Protein AF-A0A644U8B5-F1 (afdb_monomer)

Structure (mmCIF, N/CA/C/O backbone):
data_AF-A0A644U8B5-F1
#
_entry.id   AF-A0A644U8B5-F1
#
loop_
_atom_site.group_PDB
_atom_site.id
_atom_site.type_symbol
_atom_site.label_atom_id
_atom_site.label_alt_id
_atom_site.label_comp_id
_atom_site.label_asym_id
_atom_site.label_entity_id
_atom_site.label_seq_id
_atom_site.pdbx_PDB_ins_code
_atom_site.Cartn_x
_atom_site.Cartn_y
_atom_site.Cartn_z
_atom_site.occupancy
_atom_site.B_iso_or_equiv
_atom_site.auth_seq_id
_atom_site.auth_comp_id
_atom_site.auth_asym_id
_atom_site.auth_atom_id
_atom_site.pdbx_PDB_model_num
ATOM 1 N N . MET A 1 1 ? -75.135 -9.489 34.471 1.00 41.81 1 MET A N 1
ATOM 2 C CA . MET A 1 1 ? -74.629 -10.865 34.694 1.00 41.81 1 MET A CA 1
ATOM 3 C C . MET A 1 1 ? -73.333 -10.994 33.894 1.00 41.81 1 MET A C 1
ATOM 5 O O . MET A 1 1 ? -73.422 -10.919 32.687 1.00 41.81 1 MET A O 1
ATOM 9 N N . ARG A 1 2 ? -72.109 -11.038 34.428 1.00 39.97 2 ARG A N 1
ATOM 10 C CA . ARG A 1 2 ? -71.582 -11.228 35.786 1.00 39.97 2 ARG A CA 1
ATOM 11 C C . ARG A 1 2 ? -70.392 -10.281 36.024 1.00 39.97 2 ARG A C 1
ATOM 13 O O . ARG A 1 2 ? -69.557 -10.084 35.152 1.00 39.97 2 ARG A O 1
ATOM 20 N N . ILE A 1 3 ? -70.382 -9.730 37.231 1.00 45.66 3 ILE A N 1
ATOM 21 C CA . ILE A 1 3 ? -69.273 -9.101 37.956 1.00 45.66 3 ILE A CA 1
ATOM 22 C C . ILE A 1 3 ? -68.280 -10.217 38.370 1.00 45.66 3 ILE A C 1
ATOM 24 O O . ILE A 1 3 ? -68.689 -11.378 38.394 1.00 45.66 3 ILE A O 1
ATOM 28 N N . ILE A 1 4 ? -67.049 -9.851 38.774 1.00 52.19 4 ILE A N 1
ATOM 29 C CA . ILE A 1 4 ? -65.928 -10.682 39.293 1.00 52.19 4 ILE A CA 1
ATOM 30 C C . ILE A 1 4 ? -64.953 -11.047 38.155 1.00 52.19 4 ILE A C 1
ATOM 32 O O . ILE A 1 4 ? -65.265 -11.894 37.334 1.00 52.19 4 ILE A O 1
ATOM 36 N N . THR A 1 5 ? -63.811 -10.367 37.975 1.00 48.62 5 THR A N 1
ATOM 37 C CA . THR A 1 5 ? -62.549 -10.638 38.701 1.00 48.62 5 THR A CA 1
ATOM 38 C C . THR A 1 5 ? -61.599 -9.416 38.725 1.00 48.62 5 THR A C 1
ATOM 40 O O . THR A 1 5 ? -60.630 -9.354 37.973 1.00 48.62 5 THR A O 1
ATOM 43 N N . VAL A 1 6 ? -61.834 -8.449 39.620 1.00 52.06 6 VAL A N 1
ATOM 44 C CA . VAL A 1 6 ? -60.916 -7.304 39.878 1.00 52.06 6 VAL A CA 1
ATOM 45 C C . VAL A 1 6 ? -60.002 -7.546 41.103 1.00 52.06 6 VAL A C 1
ATOM 47 O O . VAL A 1 6 ? -59.168 -6.723 41.449 1.00 52.06 6 VAL A O 1
ATOM 50 N N . TRP A 1 7 ? -60.086 -8.705 41.761 1.00 41.91 7 TRP A N 1
ATOM 51 C CA . TRP A 1 7 ? -59.602 -8.867 43.144 1.00 41.91 7 TRP A CA 1
ATOM 52 C C . TRP A 1 7 ? -58.486 -9.904 43.363 1.00 41.91 7 TRP A C 1
ATOM 54 O O . TRP A 1 7 ? -58.457 -10.561 44.401 1.00 41.91 7 TRP A O 1
ATOM 64 N N . LYS A 1 8 ? -57.546 -10.089 42.423 1.00 45.22 8 LYS A N 1
ATOM 65 C CA . LYS A 1 8 ? -56.427 -11.031 42.661 1.00 45.22 8 LYS A CA 1
ATOM 66 C C . LYS A 1 8 ? -55.034 -10.590 42.211 1.00 45.22 8 LYS A C 1
ATOM 68 O O . LYS A 1 8 ? -54.149 -11.431 42.127 1.00 45.22 8 LYS A O 1
ATOM 73 N N . PHE A 1 9 ? -54.807 -9.297 41.976 1.00 41.84 9 PHE A N 1
ATOM 74 C CA . PHE A 1 9 ? -53.466 -8.805 41.614 1.00 41.84 9 PHE A CA 1
ATOM 75 C C . PHE A 1 9 ? -52.872 -7.763 42.575 1.00 41.84 9 PHE A C 1
ATOM 77 O O . PHE A 1 9 ? -51.791 -7.243 42.330 1.00 41.84 9 PHE A O 1
ATOM 84 N N . THR A 1 10 ? -53.537 -7.487 43.698 1.00 44.03 10 THR A N 1
ATOM 85 C CA . THR A 1 10 ? -53.173 -6.392 44.616 1.00 44.03 10 THR A CA 1
ATOM 86 C C . THR A 1 10 ? -52.472 -6.827 45.906 1.00 44.03 10 THR A C 1
ATOM 88 O O . THR A 1 10 ? -52.387 -6.024 46.828 1.00 44.03 10 THR A O 1
ATOM 91 N N . LEU A 1 11 ? -51.968 -8.065 46.018 1.00 45.31 11 LEU A N 1
ATOM 92 C CA . LEU A 1 11 ? -51.436 -8.561 47.301 1.00 45.31 11 LEU A CA 1
ATOM 93 C C . LEU A 1 11 ? -50.022 -9.146 47.318 1.00 45.31 11 LEU A C 1
ATOM 95 O O . LEU A 1 11 ? -49.646 -9.675 48.351 1.00 45.31 11 LEU A O 1
ATOM 99 N N . PHE A 1 12 ? -49.187 -9.003 46.288 1.00 51.62 12 PHE A N 1
ATOM 100 C CA . PHE A 1 12 ? -47.751 -9.276 46.460 1.00 51.62 12 PHE A CA 1
ATOM 101 C C . PHE A 1 12 ? -46.924 -8.539 45.407 1.00 51.62 12 PHE A C 1
ATOM 103 O O . PHE A 1 12 ? -46.850 -8.982 44.271 1.00 51.62 12 PHE A O 1
ATOM 110 N N . GLN A 1 13 ? -46.364 -7.392 45.796 1.00 50.16 13 GLN A N 1
ATOM 111 C CA . GLN A 1 13 ? -45.024 -6.860 45.476 1.00 50.16 13 GLN A CA 1
ATOM 112 C C . GLN A 1 13 ? -44.912 -5.505 46.201 1.00 50.16 13 GLN A C 1
ATOM 114 O O . GLN A 1 13 ? -44.715 -4.443 45.619 1.00 50.16 13 GLN A O 1
ATOM 119 N N . ASN A 1 14 ? -45.091 -5.553 47.526 1.00 52.78 14 ASN A N 1
ATOM 120 C CA . ASN A 1 14 ? -44.596 -4.516 48.419 1.00 52.78 14 ASN A CA 1
ATOM 121 C C . ASN A 1 14 ? -43.098 -4.763 48.609 1.00 52.78 14 ASN A C 1
ATOM 123 O O . ASN A 1 14 ? -42.687 -5.455 49.535 1.00 52.78 14 ASN A O 1
ATOM 127 N N . HIS A 1 15 ? -42.293 -4.212 47.709 1.00 56.59 15 HIS A N 1
ATOM 128 C CA . HIS A 1 15 ? -40.927 -3.843 48.030 1.00 56.59 15 HIS A CA 1
ATOM 129 C C . HIS A 1 15 ? -40.675 -2.459 47.454 1.00 56.59 15 HIS A C 1
ATOM 131 O O . HIS A 1 15 ? -40.333 -2.288 46.287 1.00 56.59 15 HIS A O 1
ATOM 137 N N . ASN A 1 16 ? -40.856 -1.470 48.324 1.00 50.09 16 ASN A N 1
ATOM 138 C CA . ASN A 1 16 ? -40.283 -0.143 48.207 1.00 50.09 16 ASN A CA 1
ATOM 139 C C . ASN A 1 16 ? -38.757 -0.271 48.034 1.00 50.09 16 ASN A C 1
ATOM 141 O O . ASN A 1 16 ? -38.003 -0.315 49.005 1.00 50.09 16 ASN A O 1
ATOM 145 N N . LYS A 1 17 ? -38.299 -0.408 46.789 1.00 56.34 17 LYS A N 1
ATOM 146 C CA . LYS A 1 17 ? -36.904 -0.201 46.422 1.00 56.34 17 LYS A CA 1
ATOM 147 C C . LYS A 1 17 ? -36.844 1.094 45.634 1.00 56.34 17 LYS A C 1
ATOM 149 O O . LYS A 1 17 ? -37.153 1.131 44.447 1.00 56.34 17 LYS A O 1
ATOM 154 N N . ASN A 1 18 ? -36.432 2.149 46.329 1.00 47.66 18 ASN A N 1
ATOM 155 C CA . ASN A 1 18 ? -35.862 3.340 45.716 1.00 47.66 18 ASN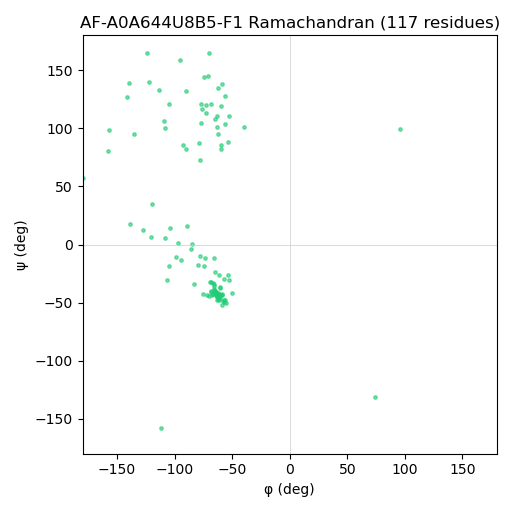 A CA 1
ATOM 156 C C . ASN A 1 18 ? -34.606 2.920 44.939 1.00 47.66 18 ASN A C 1
ATOM 158 O O . ASN A 1 18 ? -33.496 2.940 45.469 1.00 47.66 18 ASN A O 1
ATOM 162 N N . TYR A 1 19 ? -34.773 2.493 43.690 1.00 58.06 19 TYR A N 1
ATOM 163 C CA . TYR A 1 19 ? -33.669 2.484 42.746 1.00 58.06 19 TYR A CA 1
ATOM 164 C C . TYR A 1 19 ? -33.492 3.931 42.286 1.00 58.06 19 TYR A C 1
ATOM 166 O O . TYR A 1 19 ? -34.455 4.505 41.772 1.00 58.06 19 TYR A O 1
ATOM 174 N N . PRO A 1 20 ? -32.318 4.558 42.474 1.00 58.03 20 PRO A N 1
ATOM 175 C CA . PRO A 1 20 ? -32.075 5.839 41.837 1.00 58.03 20 PRO A CA 1
ATOM 176 C C . PRO A 1 20 ? -32.273 5.634 40.334 1.00 58.03 20 PRO A C 1
ATOM 178 O O . PRO A 1 20 ? -31.708 4.701 39.760 1.00 58.03 20 PRO A O 1
ATOM 181 N N . GLU A 1 21 ? -33.103 6.476 39.719 1.00 57.41 21 GLU A N 1
ATOM 182 C CA . GLU A 1 2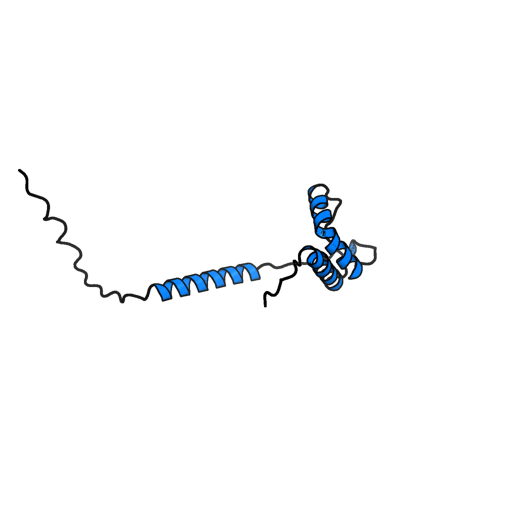1 ? -33.302 6.570 38.271 1.00 57.41 21 GLU A CA 1
ATOM 183 C C . GLU A 1 21 ? -31.938 6.925 37.650 1.00 57.41 21 GLU A C 1
ATOM 185 O O . GLU A 1 21 ? -31.547 8.082 37.476 1.00 57.41 21 GLU A O 1
ATOM 190 N N . MET A 1 22 ? -31.104 5.904 37.452 1.00 58.75 22 MET A N 1
ATOM 191 C CA . MET A 1 22 ? -29.774 6.044 36.891 1.00 58.75 22 MET A CA 1
ATOM 192 C C . MET A 1 22 ? -29.968 6.522 35.460 1.00 58.75 22 MET A C 1
ATOM 194 O O . MET A 1 22 ? -30.426 5.749 34.624 1.00 58.75 22 MET A O 1
ATOM 198 N N . ARG A 1 23 ? -29.637 7.795 35.183 1.00 64.19 23 ARG A N 1
ATOM 199 C CA . ARG A 1 23 ? -29.729 8.421 33.851 1.00 64.19 23 ARG A CA 1
ATOM 200 C C . ARG A 1 23 ? -29.279 7.438 32.763 1.00 64.19 23 ARG A C 1
ATOM 202 O O . ARG A 1 23 ? -28.079 7.285 32.522 1.00 64.19 23 ARG A O 1
ATOM 209 N N . MET A 1 24 ? -30.246 6.834 32.071 1.00 59.53 24 MET A N 1
ATOM 210 C CA . MET A 1 24 ? -30.054 5.781 31.062 1.00 59.53 24 MET A CA 1
ATOM 211 C C . MET A 1 24 ? -29.062 6.200 29.959 1.00 59.53 24 MET A C 1
ATOM 213 O O . MET A 1 24 ? -28.361 5.377 29.375 1.00 59.53 24 MET A O 1
ATOM 217 N N . ASN A 1 25 ? -28.942 7.510 29.722 1.00 62.19 25 ASN A N 1
ATOM 218 C CA . ASN A 1 25 ? -28.032 8.109 28.749 1.00 62.19 25 ASN A CA 1
ATOM 219 C C . ASN A 1 25 ? -26.551 7.962 29.140 1.00 62.19 25 ASN A C 1
ATOM 221 O O . ASN A 1 25 ? -25.712 7.814 28.257 1.00 62.19 25 ASN A O 1
ATOM 225 N N . LYS A 1 26 ? -26.209 7.961 30.440 1.00 62.19 26 LYS A N 1
ATOM 226 C CA . LYS A 1 26 ? -24.832 7.701 30.899 1.00 62.19 26 LYS A CA 1
ATOM 227 C C . LYS A 1 26 ? -24.456 6.239 30.671 1.00 62.19 26 LYS A C 1
ATOM 229 O O . LYS A 1 26 ? -23.384 5.983 30.143 1.00 62.19 26 LYS A O 1
ATOM 234 N N . LEU A 1 27 ? -25.352 5.304 30.995 1.00 67.81 27 LEU A N 1
ATOM 235 C CA . LEU A 1 27 ? -25.104 3.867 30.840 1.00 67.81 27 LEU A CA 1
ATOM 236 C C . LEU A 1 27 ? -24.971 3.461 29.361 1.00 67.81 27 LEU A C 1
ATOM 238 O O . LEU A 1 27 ? -24.032 2.755 29.003 1.00 67.81 27 LEU A O 1
ATOM 242 N N . LYS A 1 28 ? -25.834 3.994 28.483 1.00 70.06 28 LYS A N 1
ATOM 243 C CA . LYS A 1 28 ? -25.733 3.809 27.023 1.00 70.06 28 LYS A CA 1
ATOM 244 C C . LYS A 1 28 ? -24.454 4.422 26.437 1.00 70.06 28 LYS A C 1
ATOM 246 O O . LYS A 1 28 ? -23.810 3.794 25.603 1.00 70.06 28 LYS A O 1
ATOM 251 N N . ARG A 1 29 ? -24.054 5.620 26.893 1.00 72.31 29 ARG A N 1
ATOM 252 C CA . ARG A 1 29 ? -22.830 6.302 26.428 1.00 72.31 29 ARG A CA 1
ATOM 253 C C . ARG A 1 29 ? -21.557 5.579 26.870 1.00 72.31 29 ARG A C 1
ATOM 255 O O . ARG A 1 29 ? -20.631 5.455 26.077 1.00 72.31 29 ARG A O 1
ATOM 262 N N . THR A 1 30 ? -21.520 5.074 28.102 1.00 75.88 30 THR A N 1
ATOM 263 C CA . THR A 1 30 ? -20.398 4.267 28.601 1.00 75.88 30 THR A CA 1
ATOM 264 C C . THR A 1 30 ? -20.328 2.914 27.890 1.00 75.88 30 THR A C 1
ATOM 266 O O . THR A 1 30 ? -19.243 2.505 27.497 1.00 75.88 30 THR A O 1
ATOM 269 N N . GLY A 1 31 ? -21.468 2.257 27.639 1.00 85.12 31 GLY A N 1
ATOM 270 C CA . GLY A 1 31 ? -21.516 1.004 26.877 1.00 85.12 31 GLY A CA 1
ATOM 271 C C . GLY A 1 31 ? -21.005 1.154 25.440 1.00 85.12 31 GLY A C 1
ATOM 272 O O . GLY A 1 31 ? -20.185 0.357 24.998 1.00 85.12 31 GLY A O 1
ATOM 273 N N . ALA A 1 32 ? -21.414 2.216 24.739 1.00 89.25 32 ALA A N 1
ATOM 274 C CA . ALA A 1 32 ? -20.922 2.513 23.392 1.00 89.25 32 ALA A CA 1
ATOM 275 C C . ALA A 1 32 ? -19.412 2.813 23.366 1.00 89.25 32 ALA A C 1
ATOM 277 O O . ALA A 1 32 ? -18.710 2.337 22.478 1.00 89.25 32 ALA A O 1
ATOM 278 N N . ALA A 1 33 ? -18.900 3.555 24.355 1.00 90.00 33 ALA A N 1
ATOM 279 C CA . ALA A 1 33 ? -17.470 3.840 24.468 1.00 90.00 33 ALA A CA 1
ATOM 280 C C . ALA A 1 33 ? -16.644 2.568 24.717 1.00 90.00 33 ALA A C 1
ATOM 282 O O . ALA A 1 33 ? -15.604 2.385 24.094 1.00 90.00 33 ALA A O 1
ATOM 283 N N . VAL A 1 34 ? -17.126 1.664 25.576 1.00 92.75 34 VAL A N 1
ATOM 284 C CA . VAL A 1 34 ? -16.481 0.363 25.816 1.00 92.75 34 VAL A CA 1
ATOM 285 C C . VAL A 1 34 ? -16.488 -0.492 24.550 1.00 92.75 34 VAL A C 1
ATOM 287 O O . VAL A 1 34 ? -15.458 -1.061 24.205 1.00 92.75 34 VAL A O 1
ATOM 290 N N . LEU A 1 35 ? -17.608 -0.542 23.822 1.00 93.81 35 LEU A N 1
ATOM 291 C CA . LEU A 1 35 ? -17.706 -1.300 22.572 1.00 93.81 35 LEU A CA 1
ATOM 292 C C . LEU A 1 35 ? -16.743 -0.765 21.501 1.00 93.81 35 LEU A C 1
ATOM 294 O O . LEU A 1 35 ? -16.066 -1.540 20.833 1.00 93.81 35 LEU A O 1
ATOM 298 N N . PHE A 1 36 ? -16.653 0.562 21.372 1.00 93.75 36 PHE A N 1
ATOM 299 C CA . PHE A 1 36 ? -15.719 1.223 20.464 1.00 93.75 36 PHE A CA 1
ATOM 300 C C . PHE A 1 36 ? -14.261 0.936 20.835 1.00 93.75 36 PHE A C 1
ATOM 302 O O . PHE A 1 36 ? -13.464 0.608 19.961 1.00 93.75 36 PHE A O 1
ATOM 309 N N . LEU A 1 37 ? -13.915 1.011 22.124 1.00 93.31 37 LEU A N 1
ATOM 310 C CA . LEU A 1 37 ? -12.568 0.694 22.599 1.00 93.31 37 LEU A CA 1
ATOM 311 C C . LEU A 1 37 ? -12.216 -0.772 22.338 1.00 93.31 37 LEU A C 1
ATOM 313 O O . LEU A 1 37 ? -11.137 -1.044 21.825 1.00 93.31 37 LEU A O 1
ATOM 317 N N . LEU A 1 38 ? -13.127 -1.707 22.622 1.00 93.44 38 LEU A N 1
ATOM 318 C CA . LEU A 1 38 ? -12.934 -3.129 22.321 1.00 93.44 38 LEU A CA 1
ATOM 319 C C . LEU A 1 38 ? -12.723 -3.368 20.824 1.00 93.44 38 LEU A C 1
ATOM 321 O O . LEU A 1 38 ? -11.816 -4.105 20.451 1.00 93.44 38 LEU A O 1
ATOM 325 N N . PHE A 1 39 ? -13.512 -2.714 19.970 1.00 92.00 39 PHE A N 1
ATOM 326 C CA . PHE A 1 39 ? -13.345 -2.788 18.521 1.00 92.00 39 PHE A CA 1
ATOM 327 C C . PHE A 1 39 ? -11.991 -2.221 18.069 1.00 92.00 39 PHE A C 1
ATOM 329 O O . PHE A 1 39 ? -11.291 -2.866 17.295 1.00 92.00 39 PHE A O 1
ATOM 336 N N . ALA A 1 40 ? -11.574 -1.069 18.601 1.00 90.44 40 ALA A N 1
ATOM 337 C CA . AL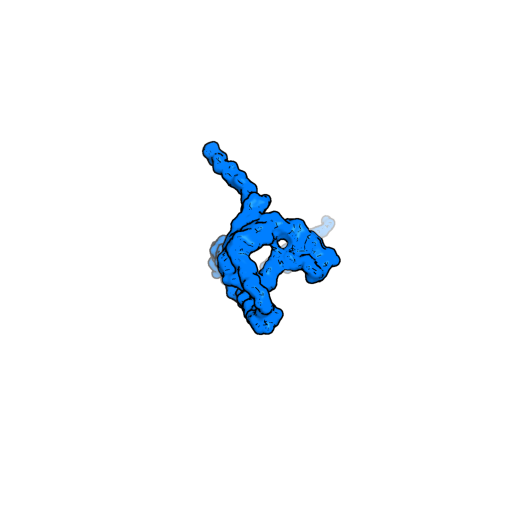A A 1 40 ? -10.271 -0.478 18.307 1.00 90.44 40 ALA A CA 1
ATOM 338 C C . ALA A 1 40 ? -9.111 -1.395 18.733 1.00 90.44 40 ALA A C 1
ATOM 340 O O . ALA A 1 40 ? -8.194 -1.617 17.946 1.00 90.44 40 ALA A O 1
ATOM 341 N N . PHE A 1 41 ? -9.171 -1.983 19.935 1.00 89.06 41 PHE A N 1
ATOM 342 C CA . PHE A 1 41 ? -8.189 -2.972 20.394 1.00 89.06 41 PHE A CA 1
ATOM 343 C C . PHE A 1 41 ? -8.146 -4.210 19.495 1.00 89.06 41 PHE A C 1
ATOM 345 O O . PHE A 1 41 ? -7.063 -4.728 19.231 1.00 89.06 41 PHE A O 1
ATOM 352 N N . LEU A 1 42 ? -9.299 -4.657 18.988 1.00 88.38 42 LEU A N 1
ATOM 353 C CA . LEU A 1 42 ? -9.367 -5.763 18.037 1.00 88.38 42 LEU A CA 1
ATOM 354 C C . LEU A 1 42 ? -8.634 -5.418 16.731 1.00 88.38 42 LEU A C 1
ATOM 356 O O . LEU A 1 42 ? -7.837 -6.220 16.252 1.00 88.38 42 LEU A O 1
ATOM 360 N N . LEU A 1 43 ? -8.835 -4.207 16.200 1.00 85.88 43 LEU A N 1
ATOM 361 C CA . LEU A 1 43 ? -8.146 -3.730 14.993 1.00 85.88 43 LEU A CA 1
ATOM 362 C C . LEU A 1 43 ? -6.631 -3.565 15.189 1.00 85.88 43 LEU A C 1
ATOM 364 O O . LEU A 1 43 ? -5.866 -3.827 14.269 1.00 85.88 43 LEU A O 1
ATOM 368 N N . LEU A 1 44 ? -6.186 -3.172 16.384 1.00 82.75 44 LEU A N 1
ATOM 369 C CA . LEU A 1 44 ? -4.763 -3.025 16.723 1.00 82.75 44 LEU A CA 1
ATOM 370 C C . LEU A 1 44 ? -4.038 -4.371 16.906 1.00 82.75 44 LEU A C 1
ATOM 372 O O . LEU A 1 44 ? -2.814 -4.391 16.997 1.00 82.75 44 LEU A O 1
ATOM 376 N N . SER A 1 45 ? -4.771 -5.488 16.975 1.00 79.50 45 SER A N 1
ATOM 377 C CA . SER A 1 45 ? -4.197 -6.820 17.207 1.00 79.50 45 SER A CA 1
ATOM 378 C C . SER A 1 45 ? -3.705 -7.530 15.939 1.00 79.50 45 SER A C 1
ATOM 380 O O . SER A 1 45 ? -3.125 -8.612 16.035 1.00 79.50 45 SER A O 1
ATOM 382 N N . SER A 1 46 ? -3.889 -6.945 14.748 1.00 79.19 46 SER A N 1
ATOM 383 C CA . SER A 1 46 ? -3.374 -7.542 13.514 1.00 79.19 46 SER A CA 1
ATOM 384 C C . SER A 1 46 ? -1.866 -7.313 13.387 1.00 79.19 46 SER A C 1
ATOM 386 O O . SER A 1 46 ? -1.419 -6.218 13.045 1.00 79.19 46 SER A O 1
ATOM 388 N N . CYS A 1 47 ? -1.074 -8.355 13.637 1.00 79.19 47 CYS A N 1
ATOM 389 C CA . CYS A 1 47 ? 0.337 -8.364 13.271 1.00 79.19 47 CYS A CA 1
ATOM 390 C C . CYS A 1 47 ? 0.454 -8.609 11.758 1.00 79.19 47 CYS A C 1
ATOM 392 O O . CYS A 1 47 ? 0.030 -9.657 11.270 1.00 79.19 47 CYS A O 1
ATOM 394 N N . ALA A 1 48 ? 0.997 -7.642 11.018 1.00 76.62 48 ALA A N 1
ATOM 395 C CA . ALA A 1 48 ? 1.350 -7.803 9.610 1.00 76.62 48 ALA A CA 1
ATOM 396 C C . ALA A 1 48 ? 2.815 -8.251 9.526 1.00 76.62 48 ALA A C 1
ATOM 398 O O . ALA A 1 48 ? 3.719 -7.421 9.439 1.00 76.62 48 ALA A O 1
ATOM 399 N N . ASP A 1 49 ? 3.045 -9.560 9.633 1.00 79.69 49 ASP A N 1
ATOM 400 C CA . ASP A 1 49 ? 4.387 -10.125 9.487 1.00 79.69 49 ASP A CA 1
ATOM 401 C C . ASP A 1 49 ? 4.821 -10.123 8.013 1.00 79.69 49 ASP A C 1
ATOM 403 O O . ASP A 1 49 ? 4.005 -10.322 7.108 1.00 79.69 49 ASP A O 1
ATOM 407 N N . VAL A 1 50 ? 6.111 -9.894 7.767 1.00 79.44 50 VAL A N 1
ATOM 408 C CA . VAL A 1 50 ? 6.690 -9.874 6.419 1.00 79.44 50 VAL A CA 1
ATOM 409 C C . VAL A 1 50 ? 7.476 -11.154 6.190 1.00 79.44 50 VAL A C 1
ATOM 411 O O . VAL A 1 50 ? 8.437 -11.453 6.893 1.00 79.44 50 VAL A O 1
ATOM 414 N N . THR A 1 51 ? 7.096 -11.926 5.175 1.00 83.12 51 THR A N 1
ATOM 415 C CA . THR A 1 51 ? 7.838 -13.140 4.828 1.00 83.12 51 THR A CA 1
ATOM 416 C C . THR A 1 51 ? 9.169 -12.764 4.161 1.00 83.12 51 THR A C 1
ATOM 418 O O . THR A 1 51 ? 9.160 -12.109 3.115 1.00 83.12 51 THR A O 1
ATOM 421 N N . PRO A 1 52 ? 10.331 -13.159 4.716 1.00 82.50 52 PRO A N 1
ATOM 422 C CA . PRO A 1 52 ? 11.617 -12.858 4.104 1.00 82.50 52 PRO A CA 1
ATOM 423 C C . PRO A 1 52 ? 11.821 -13.730 2.859 1.00 82.50 52 PRO A C 1
ATOM 425 O O . PRO A 1 52 ? 11.982 -14.940 2.953 1.00 82.50 52 PRO A O 1
ATOM 428 N N . ILE A 1 53 ? 11.843 -13.104 1.683 1.00 84.38 53 ILE A N 1
ATOM 429 C CA . ILE A 1 53 ? 12.038 -13.783 0.386 1.00 84.38 53 ILE A CA 1
ATOM 430 C C . ILE A 1 53 ? 13.405 -13.503 -0.252 1.00 84.38 53 ILE A C 1
ATOM 432 O O . ILE A 1 53 ? 13.643 -13.892 -1.392 1.00 84.38 53 ILE A O 1
ATOM 436 N N . LYS A 1 54 ? 14.298 -12.791 0.449 1.00 78.56 54 LYS A N 1
ATOM 437 C CA . LYS A 1 54 ? 15.555 -12.267 -0.119 1.00 78.56 54 LYS A CA 1
ATOM 438 C C . LYS A 1 54 ? 16.452 -13.354 -0.716 1.00 78.56 54 LYS A C 1
ATOM 440 O O . LYS A 1 54 ? 17.177 -13.081 -1.659 1.00 78.56 54 LYS A O 1
ATOM 445 N N . GLU A 1 55 ? 16.389 -14.572 -0.189 1.00 81.44 55 GLU A N 1
ATOM 446 C CA . GLU A 1 55 ? 17.176 -15.712 -0.679 1.00 81.44 55 GLU A CA 1
ATOM 447 C C . GLU A 1 55 ? 16.579 -16.364 -1.939 1.00 81.44 55 GLU A C 1
ATOM 449 O O . GLU A 1 55 ? 17.273 -17.081 -2.658 1.00 81.44 55 GLU A O 1
ATOM 454 N N . CYS A 1 56 ? 15.302 -16.103 -2.235 1.00 81.81 56 CYS A N 1
ATOM 455 C CA . CYS A 1 56 ? 14.575 -16.697 -3.358 1.00 81.81 56 CYS A CA 1
ATOM 456 C C . CYS A 1 56 ? 14.599 -15.826 -4.619 1.00 81.81 56 CYS A C 1
ATOM 458 O O . CYS A 1 56 ? 14.223 -16.304 -5.691 1.00 81.81 56 CYS A O 1
ATOM 460 N N . VAL A 1 57 ? 15.013 -14.560 -4.510 1.00 84.81 57 VAL A N 1
ATOM 461 C CA . VAL A 1 57 ? 14.982 -13.602 -5.620 1.00 84.81 57 VAL A CA 1
ATOM 462 C C . VAL A 1 57 ? 16.393 -13.211 -6.041 1.00 84.81 57 VAL A C 1
ATOM 464 O O . VAL A 1 57 ? 17.240 -12.921 -5.203 1.00 84.81 57 VAL A O 1
ATOM 467 N N . LYS A 1 58 ? 16.651 -13.225 -7.354 1.00 83.19 58 LYS A N 1
ATOM 468 C CA . LYS A 1 58 ? 17.971 -12.936 -7.941 1.00 83.19 58 LYS A CA 1
ATOM 469 C C . LYS A 1 58 ? 18.075 -11.554 -8.586 1.00 83.19 58 LYS A C 1
ATOM 471 O O . LYS A 1 58 ? 19.186 -11.088 -8.809 1.00 83.19 58 LYS A O 1
ATOM 476 N N . ASP A 1 59 ? 16.939 -10.934 -8.889 1.00 88.19 59 ASP A N 1
ATOM 477 C CA . ASP A 1 59 ? 16.867 -9.661 -9.602 1.00 88.19 59 ASP A CA 1
ATOM 478 C C . ASP A 1 59 ? 16.749 -8.470 -8.644 1.00 88.19 59 ASP A C 1
ATOM 480 O O . ASP A 1 59 ? 16.288 -8.602 -7.505 1.00 88.19 59 ASP A O 1
ATOM 484 N N . GLU A 1 60 ? 17.118 -7.287 -9.137 1.00 90.94 60 GLU A N 1
ATOM 485 C CA . GLU A 1 60 ? 16.977 -6.030 -8.398 1.00 90.94 60 GLU A CA 1
ATOM 486 C C . GLU A 1 60 ? 15.507 -5.762 -8.014 1.00 90.94 60 GLU A C 1
ATOM 488 O O . GLU A 1 60 ? 14.601 -5.972 -8.830 1.00 90.94 60 GLU A O 1
ATOM 493 N N . PRO A 1 61 ? 15.239 -5.294 -6.781 1.00 93.88 61 PRO A N 1
ATOM 494 C CA . PRO A 1 61 ? 13.883 -5.072 -6.305 1.00 93.88 61 PRO A CA 1
ATOM 495 C C . PRO A 1 61 ? 13.214 -3.881 -6.994 1.00 93.88 61 PRO A C 1
ATOM 497 O O . PRO A 1 61 ? 13.822 -2.837 -7.243 1.00 93.88 61 PRO A O 1
ATOM 500 N N . TYR A 1 62 ? 11.906 -4.000 -7.214 1.00 95.75 62 TYR A N 1
ATOM 501 C CA . TYR A 1 62 ? 11.073 -2.900 -7.683 1.00 95.75 62 TYR A CA 1
ATOM 502 C C . TYR A 1 62 ? 11.066 -1.748 -6.667 1.00 95.75 62 TYR A C 1
ATOM 504 O O . TYR A 1 62 ? 10.903 -1.953 -5.463 1.00 95.75 62 TYR A O 1
ATOM 512 N N . GLY A 1 63 ? 11.223 -0.522 -7.170 1.00 96.81 63 GLY A N 1
ATOM 513 C CA . GLY A 1 63 ? 11.263 0.708 -6.380 1.00 96.81 63 GLY A CA 1
ATOM 514 C C . GLY A 1 63 ? 10.063 1.630 -6.602 1.00 96.81 63 GLY A C 1
ATOM 515 O O . GLY A 1 63 ? 9.007 1.215 -7.079 1.00 96.81 63 GLY A O 1
ATOM 516 N N . PHE A 1 64 ? 10.242 2.915 -6.292 1.00 97.75 64 PHE A N 1
ATOM 517 C CA . PHE A 1 64 ? 9.171 3.918 -6.309 1.00 97.75 64 PHE A CA 1
ATOM 518 C C . PHE A 1 64 ? 8.431 4.031 -7.651 1.00 97.75 64 PHE A C 1
ATOM 520 O O . PHE A 1 64 ? 7.206 3.962 -7.674 1.00 97.75 64 PHE A O 1
ATOM 527 N N . LEU A 1 65 ? 9.148 4.176 -8.774 1.00 97.88 65 LEU A N 1
ATOM 528 C CA . LEU A 1 65 ? 8.513 4.384 -10.087 1.00 97.88 65 LEU A CA 1
ATOM 529 C C . LEU A 1 65 ? 7.701 3.167 -10.546 1.00 97.88 65 LEU A C 1
ATOM 531 O O . LEU A 1 65 ? 6.603 3.321 -11.076 1.00 97.88 65 LEU A O 1
ATOM 535 N N . SER A 1 66 ? 8.208 1.959 -10.299 1.00 97.44 66 SER A N 1
ATOM 536 C CA . SER A 1 66 ? 7.448 0.727 -10.524 1.00 97.44 66 SER A CA 1
ATOM 537 C C . SER A 1 66 ? 6.243 0.624 -9.596 1.00 97.44 66 SER A C 1
ATOM 539 O O . SER A 1 66 ? 5.175 0.246 -10.058 1.00 97.44 66 SER A O 1
ATOM 541 N N . GLY A 1 67 ? 6.379 1.022 -8.327 1.00 97.75 67 GLY A N 1
ATOM 542 C CA . GLY A 1 67 ? 5.254 1.112 -7.399 1.00 97.75 67 GLY A CA 1
ATOM 543 C C . GLY A 1 67 ? 4.169 2.039 -7.934 1.00 97.75 67 GLY A C 1
ATOM 544 O O . GLY A 1 67 ? 3.016 1.635 -8.034 1.00 97.75 67 GLY A O 1
ATOM 545 N N . LEU A 1 68 ? 4.544 3.242 -8.379 1.00 97.50 68 LEU A N 1
ATOM 546 C CA . LEU A 1 68 ? 3.630 4.216 -8.979 1.00 97.50 68 LEU A CA 1
ATOM 547 C C . LEU A 1 68 ? 2.877 3.640 -10.180 1.00 97.50 68 LEU A C 1
ATOM 549 O O . LEU A 1 68 ? 1.653 3.742 -10.243 1.00 97.50 68 LEU A O 1
ATOM 553 N N . TRP A 1 69 ? 3.591 2.988 -11.099 1.00 97.38 69 TRP A N 1
ATOM 554 C CA . TRP A 1 69 ? 2.976 2.335 -12.253 1.00 97.38 69 TRP A CA 1
ATOM 555 C C . TRP A 1 69 ? 2.031 1.198 -11.847 1.00 97.38 69 TRP A C 1
ATOM 557 O O . TRP A 1 69 ? 0.890 1.163 -12.304 1.00 97.38 69 TRP A O 1
ATOM 567 N N . HIS A 1 70 ? 2.465 0.310 -10.947 1.00 97.31 70 HIS A N 1
ATOM 568 C CA . HIS A 1 70 ? 1.649 -0.795 -10.435 1.00 97.31 70 HIS A CA 1
ATOM 569 C C . HIS A 1 70 ? 0.387 -0.299 -9.721 1.00 97.31 70 HIS A C 1
ATOM 571 O O . HIS A 1 70 ? -0.676 -0.893 -9.887 1.00 97.31 70 HIS A O 1
ATOM 577 N N . GLY A 1 71 ? 0.476 0.822 -9.001 1.00 96.31 71 GLY A N 1
ATOM 578 C CA . GLY A 1 71 ? -0.671 1.491 -8.392 1.00 96.31 71 GLY A CA 1
ATOM 579 C C . GLY A 1 71 ? -1.689 1.985 -9.425 1.00 96.31 71 GLY A C 1
ATOM 580 O O . GLY A 1 71 ? -2.887 1.797 -9.238 1.00 96.31 71 GLY A O 1
ATOM 581 N N . VAL A 1 72 ? -1.236 2.563 -10.544 1.00 96.31 72 VAL A N 1
ATOM 582 C CA . VAL A 1 72 ? -2.129 3.009 -11.634 1.00 96.31 72 VAL A CA 1
ATOM 583 C C . VAL A 1 72 ? -2.833 1.823 -12.298 1.00 96.31 72 VAL A C 1
ATOM 585 O O . VAL A 1 72 ? -4.021 1.888 -12.586 1.00 96.31 72 VAL A O 1
ATOM 588 N N . ILE A 1 73 ? -2.144 0.708 -12.529 1.00 96.25 73 ILE A N 1
ATOM 589 C CA . ILE A 1 73 ? -2.769 -0.469 -13.159 1.00 96.25 73 ILE A CA 1
ATOM 590 C C . ILE A 1 73 ? -3.494 -1.386 -12.161 1.00 96.25 73 ILE A C 1
ATOM 592 O O . ILE A 1 73 ? -4.078 -2.388 -12.578 1.00 96.25 73 ILE A O 1
ATOM 596 N N . ALA A 1 74 ? -3.498 -1.039 -10.869 1.00 96.25 74 ALA A N 1
ATOM 597 C CA . ALA A 1 74 ? -4.033 -1.847 -9.775 1.00 96.25 74 ALA A CA 1
ATOM 598 C C . ALA A 1 74 ? -5.460 -2.387 -10.008 1.00 96.25 74 ALA A C 1
ATOM 600 O O . ALA A 1 74 ? -5.687 -3.561 -9.721 1.00 96.25 74 ALA A O 1
ATOM 601 N N . PRO A 1 75 ? -6.432 -1.623 -10.557 1.00 94.44 75 PRO A N 1
ATOM 602 C CA . PRO A 1 75 ? -7.777 -2.158 -10.789 1.00 94.44 75 PRO A CA 1
ATOM 603 C C . PRO A 1 75 ? -7.798 -3.279 -11.834 1.00 94.44 75 PRO A C 1
ATOM 605 O O . PRO A 1 75 ? -8.524 -4.260 -11.688 1.00 94.44 75 PRO A O 1
ATOM 608 N N . VAL A 1 76 ? -6.988 -3.145 -12.887 1.00 95.88 76 VAL A N 1
ATOM 609 C CA . VAL A 1 76 ? -6.914 -4.131 -13.970 1.00 95.88 76 VAL A CA 1
ATOM 610 C C . VAL A 1 76 ? -6.129 -5.360 -13.515 1.00 95.88 76 VAL A C 1
ATOM 612 O O . VAL A 1 76 ? -6.569 -6.483 -13.757 1.00 95.88 76 VAL A O 1
ATOM 615 N N . SER A 1 77 ? -5.006 -5.170 -12.814 1.00 95.94 77 SER A N 1
ATOM 616 C CA . SER A 1 77 ? -4.220 -6.285 -12.272 1.00 95.94 77 SER A CA 1
ATOM 617 C C . SER A 1 77 ? -4.977 -7.047 -11.184 1.00 95.94 77 SER A C 1
ATOM 619 O O . SER A 1 77 ? -4.878 -8.270 -11.138 1.00 95.94 77 SER A O 1
ATOM 621 N N . PHE A 1 78 ? -5.807 -6.369 -10.385 1.00 96.38 78 PHE A N 1
ATOM 622 C CA . PHE A 1 78 ? -6.725 -7.016 -9.450 1.00 96.38 78 PHE A CA 1
ATOM 623 C C . PHE A 1 78 ? -7.701 -7.953 -10.172 1.00 96.38 78 PHE A C 1
ATOM 625 O O . PHE A 1 78 ? -7.764 -9.133 -9.835 1.00 96.38 78 PHE A O 1
ATOM 632 N N . ILE A 1 79 ? -8.399 -7.478 -11.212 1.00 97.44 79 ILE A N 1
ATOM 633 C CA . ILE A 1 79 ? -9.308 -8.326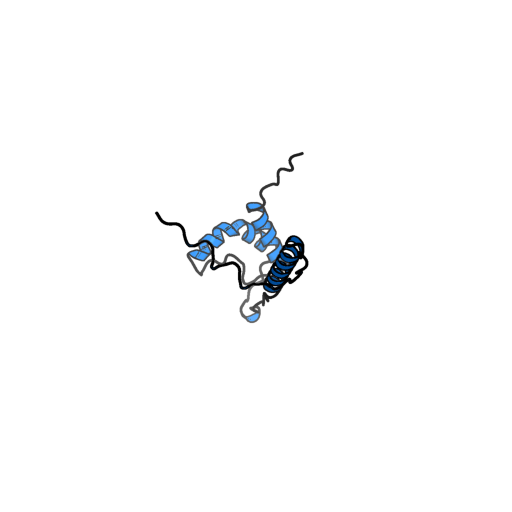 -12.006 1.00 97.44 79 ILE A CA 1
ATOM 634 C C . ILE A 1 79 ? -8.548 -9.510 -12.623 1.00 97.44 79 ILE A C 1
ATOM 636 O O . ILE A 1 79 ? -9.037 -10.636 -12.581 1.00 97.44 79 ILE A O 1
ATOM 640 N N . GLY A 1 80 ? -7.342 -9.277 -13.149 1.00 97.62 80 GLY A N 1
ATOM 641 C CA . GLY A 1 80 ? -6.489 -10.337 -13.693 1.00 97.62 80 GLY A CA 1
ATOM 642 C C . GLY A 1 80 ? -6.100 -11.392 -12.653 1.00 97.62 80 GLY A C 1
ATOM 643 O O . GLY A 1 80 ? -6.182 -12.586 -12.941 1.00 97.62 80 GLY A O 1
ATOM 644 N N . SER A 1 81 ? -5.755 -10.968 -11.435 1.00 97.00 81 SER A N 1
ATOM 645 C CA . SER A 1 81 ? -5.363 -11.867 -10.339 1.00 97.00 81 SER A CA 1
ATOM 646 C C . SER A 1 81 ? -6.489 -12.795 -9.873 1.00 97.00 81 SER A C 1
ATOM 648 O O . SER A 1 81 ? -6.219 -13.874 -9.361 1.00 97.00 81 SER A O 1
ATOM 650 N N . LEU A 1 82 ? -7.758 -12.424 -10.096 1.00 96.81 82 LEU A N 1
ATOM 651 C CA . LEU A 1 82 ? -8.907 -13.287 -9.785 1.00 96.81 82 LEU A CA 1
ATOM 652 C C . LEU A 1 82 ? -9.078 -14.443 -10.778 1.00 96.81 82 LEU A C 1
ATOM 654 O O . LEU A 1 82 ? -9.800 -15.395 -10.491 1.00 96.81 82 LEU A O 1
ATOM 658 N N . ILE A 1 83 ? -8.469 -14.336 -11.961 1.00 97.62 83 ILE A N 1
ATOM 659 C CA . ILE A 1 83 ? -8.618 -15.302 -13.056 1.00 97.62 83 ILE A CA 1
ATOM 660 C C . ILE A 1 83 ? -7.352 -16.153 -13.203 1.00 97.62 83 ILE A C 1
ATOM 662 O O . ILE A 1 83 ? -7.440 -17.305 -13.626 1.00 97.62 83 ILE A O 1
ATOM 666 N N . SER A 1 84 ? -6.180 -15.600 -12.877 1.00 96.56 84 SER A N 1
ATOM 667 C CA . SER A 1 84 ? -4.894 -16.266 -13.061 1.00 96.56 84 SER A CA 1
ATOM 668 C C . SER A 1 84 ? -3.922 -15.990 -11.919 1.00 96.56 84 SER A C 1
ATOM 670 O O . SER A 1 84 ? -3.557 -14.840 -11.671 1.00 96.56 84 SER A O 1
ATOM 672 N N . ASP A 1 85 ? -3.380 -17.065 -11.344 1.00 94.75 85 ASP A N 1
ATOM 673 C CA . ASP A 1 85 ? -2.324 -17.016 -10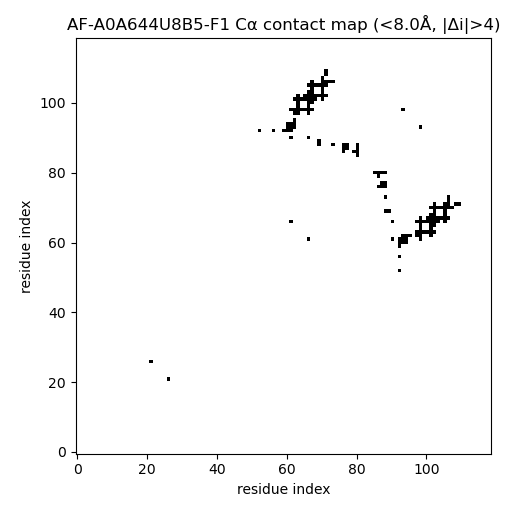.323 1.00 94.75 85 ASP A CA 1
ATOM 674 C C . ASP A 1 85 ? -0.990 -16.463 -10.859 1.00 94.75 85 ASP A C 1
ATOM 676 O O . ASP A 1 85 ? -0.081 -16.145 -10.094 1.00 94.75 85 ASP A O 1
ATOM 680 N N . SER A 1 86 ? -0.850 -16.327 -12.184 1.00 95.00 86 SER A N 1
ATOM 681 C CA . SER A 1 86 ? 0.328 -15.710 -12.808 1.00 95.00 86 SER A CA 1
ATOM 682 C C . SER A 1 86 ? 0.336 -14.180 -12.746 1.00 95.00 86 SER A C 1
ATOM 684 O O . SER A 1 86 ? 1.348 -13.566 -13.088 1.00 95.00 86 SER A O 1
ATOM 686 N N . ILE A 1 87 ? -0.772 -13.549 -12.340 1.00 95.12 87 ILE A N 1
ATOM 687 C CA . ILE A 1 87 ? -0.909 -12.092 -12.290 1.00 95.12 87 ILE A CA 1
ATOM 688 C C . ILE A 1 87 ? -0.925 -11.648 -10.832 1.00 95.12 87 ILE A C 1
ATOM 690 O O . ILE A 1 87 ? -1.922 -11.791 -10.129 1.00 95.12 87 ILE A O 1
ATOM 694 N N . ALA A 1 88 ? 0.177 -11.047 -10.391 1.00 94.31 88 ALA A N 1
ATOM 695 C CA . ALA A 1 88 ? 0.247 -10.404 -9.090 1.00 94.31 88 ALA A CA 1
ATOM 696 C C . ALA A 1 88 ? -0.156 -8.928 -9.200 1.00 94.31 88 ALA A C 1
ATOM 698 O O . ALA A 1 88 ? 0.351 -8.184 -10.039 1.00 94.31 88 ALA A O 1
ATOM 699 N N . MET A 1 89 ? -1.040 -8.486 -8.307 1.00 94.88 89 MET A N 1
ATOM 700 C CA . MET A 1 89 ? -1.383 -7.067 -8.171 1.00 94.88 89 MET A CA 1
ATOM 701 C C . MET A 1 89 ? -0.213 -6.249 -7.597 1.00 94.88 89 MET A C 1
ATOM 703 O O . MET A 1 89 ? -0.051 -5.077 -7.930 1.00 94.88 89 MET A O 1
ATOM 707 N N . TYR A 1 90 ? 0.599 -6.873 -6.740 1.00 94.19 90 TYR A N 1
ATOM 708 C CA . TYR A 1 90 ? 1.700 -6.255 -6.010 1.00 94.19 90 TYR A CA 1
ATOM 709 C C . TYR A 1 90 ? 3.015 -6.967 -6.313 1.00 94.19 90 TYR A C 1
ATOM 711 O O . TYR A 1 90 ? 3.056 -8.196 -6.374 1.00 94.19 90 TYR A O 1
ATOM 719 N N . ALA A 1 91 ? 4.103 -6.214 -6.471 1.00 94.12 91 ALA A N 1
ATOM 720 C CA . ALA A 1 91 ? 5.411 -6.804 -6.696 1.00 94.12 91 ALA A CA 1
ATOM 721 C C . ALA A 1 91 ? 5.894 -7.528 -5.438 1.00 94.12 91 ALA A C 1
ATOM 723 O O . ALA A 1 91 ? 6.071 -6.914 -4.389 1.00 94.12 91 ALA A O 1
ATOM 724 N N . VAL A 1 92 ? 6.157 -8.827 -5.562 1.00 91.94 92 VAL A N 1
ATOM 725 C CA . VAL A 1 92 ? 6.702 -9.644 -4.471 1.00 91.94 92 VAL A CA 1
ATOM 726 C C . VAL A 1 92 ? 8.139 -9.207 -4.143 1.00 91.94 92 VAL A C 1
ATOM 728 O O . VAL A 1 92 ? 8.466 -9.003 -2.980 1.00 91.94 92 VAL A O 1
ATOM 731 N N . ASN A 1 93 ? 8.968 -8.962 -5.165 1.00 93.38 93 ASN A N 1
ATOM 732 C CA . ASN A 1 93 ? 10.329 -8.434 -5.018 1.00 93.38 93 ASN A CA 1
ATOM 733 C C . ASN A 1 93 ? 10.360 -6.900 -5.060 1.00 93.38 93 ASN A C 1
ATOM 735 O O . ASN A 1 93 ? 10.611 -6.312 -6.110 1.00 93.38 93 ASN A O 1
ATOM 739 N N . ASN A 1 94 ? 10.082 -6.240 -3.941 1.00 94.06 94 ASN A N 1
ATOM 740 C CA . ASN A 1 94 ? 10.096 -4.779 -3.849 1.00 94.06 94 ASN A CA 1
ATOM 741 C C . ASN A 1 94 ? 11.037 -4.281 -2.740 1.00 94.06 94 ASN A C 1
ATOM 743 O O . ASN A 1 94 ? 11.469 -5.042 -1.875 1.00 94.06 94 ASN A O 1
ATOM 747 N N . ASN A 1 95 ? 11.367 -2.989 -2.768 1.00 93.62 95 ASN A N 1
ATOM 748 C CA . ASN A 1 95 ? 12.268 -2.358 -1.800 1.00 93.62 95 ASN A CA 1
ATOM 749 C C . ASN A 1 95 ? 11.558 -1.794 -0.548 1.00 93.62 95 ASN A C 1
ATOM 751 O O . ASN A 1 95 ? 12.143 -0.991 0.185 1.00 93.62 95 ASN A O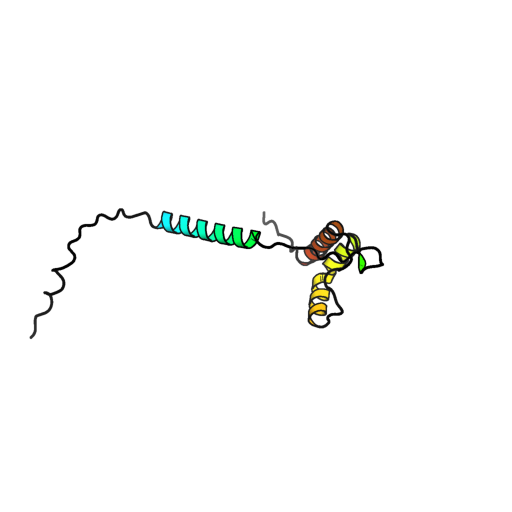 1
ATOM 755 N N . GLY A 1 96 ? 10.313 -2.205 -0.299 1.00 93.06 96 GLY A N 1
ATOM 756 C CA . GLY A 1 96 ? 9.475 -1.768 0.811 1.00 93.06 96 GLY A CA 1
ATOM 757 C C . GLY A 1 96 ? 8.933 -0.356 0.613 1.00 93.06 96 GLY A C 1
ATOM 758 O O . GLY A 1 96 ? 8.428 -0.005 -0.450 1.00 93.06 96 GLY A O 1
ATOM 759 N N . GLY A 1 97 ? 9.080 0.485 1.640 1.00 95.00 97 GLY A N 1
ATOM 760 C CA . GLY A 1 97 ? 8.322 1.732 1.778 1.00 95.00 97 GLY A CA 1
ATOM 761 C C . GLY A 1 97 ? 8.343 2.690 0.578 1.00 95.00 97 GLY A C 1
ATOM 762 O O . GLY A 1 97 ? 7.358 3.387 0.352 1.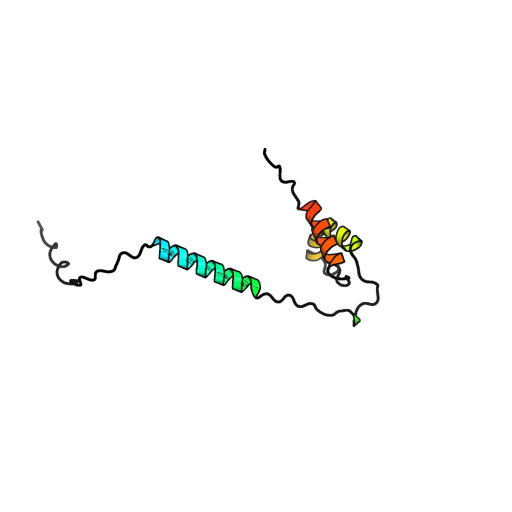00 95.00 97 GLY A O 1
ATOM 763 N N . TRP A 1 98 ? 9.414 2.729 -0.224 1.00 97.31 98 TRP A N 1
ATOM 764 C CA . TRP A 1 98 ? 9.443 3.558 -1.437 1.00 97.31 98 TRP A CA 1
ATOM 765 C C . TRP A 1 98 ? 8.554 3.009 -2.551 1.00 97.31 98 TRP A C 1
ATOM 767 O O . TRP A 1 98 ? 7.845 3.781 -3.197 1.00 97.31 98 TRP A O 1
ATOM 777 N N . TYR A 1 99 ? 8.582 1.699 -2.781 1.00 97.19 99 TYR A N 1
ATOM 778 C CA . TYR A 1 99 ? 7.641 1.040 -3.675 1.00 97.19 99 TYR A CA 1
ATOM 779 C C . TYR A 1 99 ? 6.200 1.218 -3.170 1.00 97.19 99 TYR A C 1
ATOM 781 O O . TYR A 1 99 ? 5.342 1.652 -3.941 1.00 97.19 99 TYR A O 1
ATOM 789 N N . ASP A 1 100 ? 5.956 0.981 -1.876 1.00 96.69 100 ASP A N 1
ATOM 790 C CA . ASP A 1 100 ? 4.633 1.100 -1.247 1.00 96.69 100 ASP A CA 1
ATOM 791 C C . ASP A 1 100 ? 4.067 2.522 -1.404 1.00 96.69 100 ASP A C 1
ATOM 793 O O . ASP A 1 100 ? 2.907 2.714 -1.775 1.00 96.69 100 ASP A O 1
ATOM 797 N N . PHE A 1 101 ? 4.910 3.537 -1.184 1.00 97.38 101 PHE A N 1
ATOM 798 C CA . PHE A 1 101 ? 4.548 4.941 -1.362 1.00 97.38 101 PHE A CA 1
ATOM 799 C C . PHE A 1 101 ? 4.141 5.249 -2.805 1.00 97.38 101 PHE A C 1
ATOM 801 O O . PHE A 1 101 ? 3.108 5.880 -3.036 1.00 97.38 101 PHE A O 1
ATOM 808 N N . GLY A 1 102 ? 4.916 4.765 -3.780 1.00 97.50 102 GLY A N 1
ATOM 809 C CA . GLY A 1 102 ? 4.557 4.868 -5.192 1.00 97.50 102 GLY A CA 1
ATOM 810 C C . GLY A 1 102 ? 3.208 4.209 -5.475 1.00 97.50 102 GLY A C 1
ATOM 811 O O . GLY A 1 102 ? 2.333 4.839 -6.063 1.00 97.50 102 GLY A O 1
ATOM 812 N N . PHE A 1 103 ? 3.007 2.979 -4.996 1.00 97.38 103 PHE A N 1
ATOM 813 C CA . PHE A 1 103 ? 1.774 2.216 -5.200 1.00 97.38 103 PHE A CA 1
ATOM 814 C C . PHE A 1 103 ? 0.537 2.950 -4.679 1.00 97.38 103 PHE A C 1
ATOM 816 O O . PHE A 1 103 ? -0.447 3.093 -5.406 1.00 97.38 103 PHE A O 1
ATOM 823 N N . VAL A 1 104 ? 0.599 3.475 -3.452 1.00 95.62 104 VAL A N 1
ATOM 824 C CA . VAL A 1 104 ? -0.506 4.234 -2.849 1.00 95.62 104 VAL A CA 1
ATOM 825 C C . VAL A 1 104 ? -0.800 5.509 -3.635 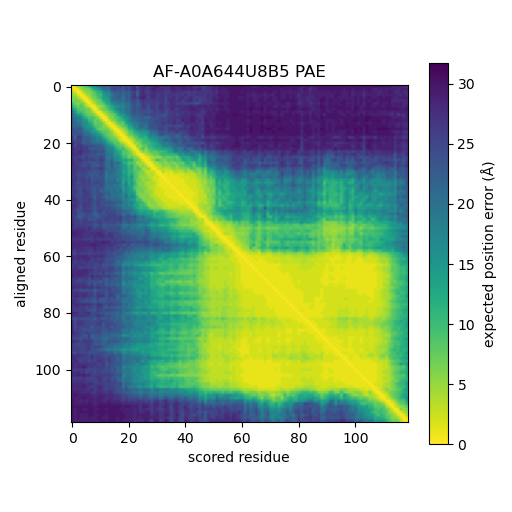1.00 95.62 104 VAL A C 1
ATOM 827 O O . VAL A 1 104 ? -1.968 5.805 -3.882 1.00 95.62 104 VAL A O 1
ATOM 830 N N . LEU A 1 105 ? 0.227 6.245 -4.074 1.00 95.69 105 LEU A N 1
ATOM 831 C CA . LEU A 1 105 ? 0.025 7.423 -4.921 1.00 95.69 105 LEU A CA 1
ATOM 832 C C . LEU A 1 105 ? -0.619 7.057 -6.263 1.00 95.69 105 LEU A C 1
ATOM 834 O O . LEU A 1 105 ? -1.572 7.712 -6.679 1.00 95.69 105 LEU A O 1
ATOM 838 N N . GLY A 1 106 ? -0.134 6.002 -6.919 1.00 94.75 106 GLY A N 1
ATOM 839 C CA . GLY A 1 106 ? -0.644 5.546 -8.213 1.00 94.75 106 GLY A CA 1
ATOM 840 C C . GLY A 1 106 ? -2.104 5.114 -8.138 1.00 94.75 106 GLY A C 1
ATOM 841 O O . GLY A 1 106 ? -2.924 5.563 -8.937 1.00 94.75 106 GLY A O 1
ATOM 842 N N . ALA A 1 107 ? -2.450 4.312 -7.129 1.00 94.06 107 ALA A N 1
ATOM 843 C CA . ALA A 1 107 ? -3.829 3.905 -6.877 1.00 94.06 107 ALA A CA 1
ATOM 844 C C . ALA A 1 107 ? -4.700 5.113 -6.488 1.00 94.06 107 ALA A C 1
ATOM 846 O O . ALA A 1 107 ? -5.819 5.277 -6.978 1.00 94.06 107 ALA A O 1
ATOM 847 N N . GLY A 1 108 ? -4.166 6.005 -5.651 1.00 90.38 108 GLY A N 1
ATOM 848 C CA . GLY A 1 108 ? -4.832 7.222 -5.199 1.00 90.38 108 GLY A CA 1
ATOM 849 C C . GLY A 1 108 ? -5.185 8.197 -6.323 1.00 90.38 108 GLY A C 1
ATOM 850 O O . GLY A 1 108 ? -6.168 8.912 -6.189 1.00 90.38 108 GLY A O 1
ATOM 851 N N . ILE A 1 109 ? -4.470 8.205 -7.452 1.00 84.38 109 ILE A N 1
ATOM 852 C CA . ILE A 1 109 ? -4.838 9.024 -8.624 1.00 84.38 109 ILE A CA 1
ATOM 853 C C . ILE A 1 109 ? -6.164 8.557 -9.242 1.00 84.38 109 ILE A C 1
ATOM 855 O O . ILE A 1 109 ? -6.952 9.381 -9.701 1.00 84.38 109 ILE A O 1
ATOM 859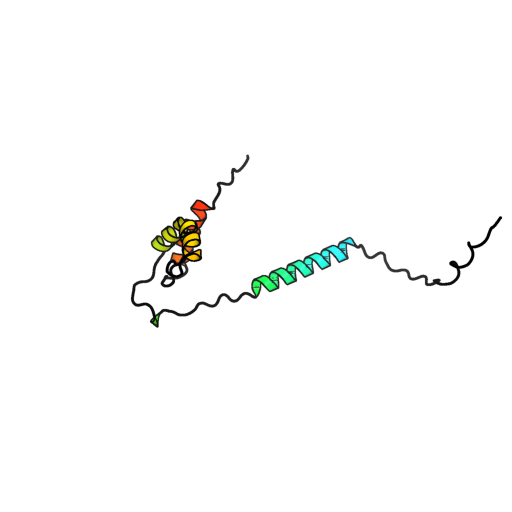 N N . LEU A 1 110 ? -6.437 7.250 -9.237 1.00 76.44 110 LEU A N 1
ATOM 860 C CA . LEU A 1 110 ? -7.664 6.693 -9.811 1.00 76.44 110 LEU A CA 1
ATOM 861 C C . LEU A 1 110 ? -8.854 6.755 -8.851 1.00 76.44 110 LEU A C 1
ATOM 863 O O . LEU A 1 110 ? -9.989 6.940 -9.286 1.00 76.44 110 LEU A O 1
ATOM 867 N N . PHE A 1 111 ? -8.598 6.612 -7.549 1.00 69.81 111 PHE A N 1
ATOM 868 C CA . PHE A 1 111 ? -9.639 6.605 -6.514 1.00 69.81 111 PHE A CA 1
ATOM 869 C C . PHE A 1 111 ? -9.812 7.957 -5.800 1.00 69.81 111 PHE A C 1
ATOM 871 O O . PHE A 1 111 ? -10.788 8.161 -5.077 1.00 69.81 111 PHE A O 1
ATOM 878 N N . GLY A 1 112 ? -8.895 8.901 -6.014 1.00 66.12 112 GLY A N 1
ATOM 879 C CA . GLY A 1 112 ? -8.910 10.261 -5.483 1.00 66.12 112 GLY A CA 1
ATOM 880 C C . GLY A 1 112 ? -9.871 11.153 -6.257 1.00 66.12 112 GLY A C 1
ATOM 881 O O . GLY A 1 112 ? -9.464 12.019 -7.028 1.00 66.12 112 GLY A O 1
ATOM 882 N N . GLY A 1 113 ? -11.170 10.944 -6.048 1.00 59.09 113 GLY A N 1
ATOM 883 C CA . GLY A 1 113 ? -12.202 11.863 -6.514 1.00 59.09 113 GLY A CA 1
ATOM 884 C C . GLY A 1 113 ? -11.986 13.243 -5.895 1.00 59.09 113 GLY A C 1
ATOM 885 O O . GLY A 1 113 ? -11.997 13.387 -4.674 1.00 59.09 113 GLY A O 1
ATOM 886 N N . GLY A 1 114 ? -11.773 14.257 -6.736 1.00 62.03 114 GLY A N 1
ATOM 887 C CA . GLY A 1 114 ? -11.582 15.635 -6.302 1.00 62.03 114 GLY A CA 1
ATOM 888 C C . GLY A 1 114 ? -12.721 16.088 -5.394 1.00 62.03 114 GLY A C 1
ATOM 889 O O . GLY A 1 114 ? -13.853 16.278 -5.846 1.00 62.03 114 GLY A O 1
ATOM 890 N N . SER A 1 115 ? -12.414 16.284 -4.114 1.00 62.06 115 SER A N 1
ATOM 891 C CA . SER A 1 115 ? -13.283 16.991 -3.186 1.00 62.06 115 SER A CA 1
ATOM 892 C C . SER A 1 115 ? -13.555 18.369 -3.780 1.00 62.06 115 SER A C 1
ATOM 894 O O . SER A 1 115 ? -12.696 19.251 -3.749 1.00 62.06 115 SER A O 1
ATOM 896 N N . ARG A 1 116 ? -14.746 18.577 -4.352 1.00 64.56 116 ARG A N 1
ATOM 897 C CA . ARG A 1 116 ? -15.239 19.933 -4.589 1.00 64.56 116 ARG A CA 1
ATOM 898 C C . ARG A 1 116 ? -15.388 20.564 -3.213 1.00 64.56 116 ARG A C 1
ATOM 900 O O . ARG A 1 116 ? -16.348 20.285 -2.503 1.00 64.56 116 ARG A O 1
ATOM 907 N N . ALA A 1 117 ? -14.421 21.390 -2.829 1.00 68.19 117 ALA A N 1
ATOM 908 C CA . ALA A 1 117 ? -14.611 22.338 -1.751 1.00 68.19 117 ALA A CA 1
ATOM 909 C C . ALA A 1 117 ? -15.725 23.293 -2.203 1.00 68.19 117 ALA A C 1
ATOM 911 O O . ALA A 1 117 ? -15.477 24.223 -2.971 1.00 68.19 117 ALA A O 1
ATOM 912 N N . SER A 1 118 ? -16.968 23.008 -1.807 1.00 70.69 118 SER A N 1
ATOM 913 C CA . SER A 1 118 ? -18.047 23.986 -1.900 1.00 70.69 118 SER A CA 1
ATOM 914 C C . SER A 1 118 ? -17.658 25.131 -0.974 1.00 70.69 118 SER A C 1
ATOM 916 O O . SER A 1 118 ? -17.573 24.932 0.237 1.00 70.69 118 SER A O 1
ATOM 918 N N . ARG A 1 119 ? -17.332 26.282 -1.562 1.00 64.06 119 ARG A N 1
ATOM 919 C CA . ARG A 1 119 ? -17.271 27.546 -0.827 1.00 64.06 119 ARG A CA 1
ATOM 920 C C . ARG A 1 119 ? -18.679 28.034 -0.532 1.00 64.06 119 ARG A C 1
ATOM 922 O O . ARG A 1 119 ? -19.575 27.719 -1.348 1.00 64.06 119 ARG A O 1
#

Sequence (119 aa):
MRIITVWKFTLFQNHNKNYPEMRMNKLKRTGAAVLFLLFAFLLLSSCADVTPIKECVKDEPYGFLSGLWHGVIAPVSFIGSLISDSIAMYAVNNNGGWYDFGFVLGAGILFGGGSRASR

Solvent-accessible surface area (backbone atoms only — not comparable to full-atom values): 7536 Å² total; per-residue (Å²): 140,80,85,88,88,89,84,82,82,88,82,84,83,92,68,94,67,89,68,77,85,68,62,63,67,58,58,54,52,52,50,51,50,51,52,50,50,54,51,52,54,58,66,70,64,68,79,86,80,79,83,88,53,73,92,79,55,91,69,85,54,41,36,36,71,54,17,24,51,41,14,58,45,31,71,60,32,45,59,44,34,78,78,33,91,88,38,69,53,63,75,86,61,46,66,49,69,52,14,52,52,20,21,53,53,23,34,39,66,78,70,54,70,79,78,78,78,80,125

Organism: NCBI:txid1076179

Mean predicted aligned error: 14.9 Å

pLDDT: mean 80.23, std 17.98, range [39.97, 97.88]

Radius of gyration: 31.1 Å; Cα contacts (8 Å, |Δi|>4): 80; chains: 1; bounding box: 93×45×62 Å

Foldseek 3Di:
DDDDDPPDPPPDDPDPDPDPPPPVVVVVVVVVVVVVVVVVVVVVPDDPDDDDCVVVDDDAAAFQQVLLVLLQCLVVLVVVVVVDVVRDSDGSRHPPPRSPVNNCNNVCVVVVDDDPPDD

Secondary structure (DSSP, 8-state):
-----SSSSSSS-----------HHHHHHHHHHHHHHHHHHHHHT--------TTT--SPPB-HHHHHHHHHHHHHHHHHHTT-TT--SS-SSB-SHHHHHHHHHHHHHHH--------